Protein AF-A0A3R7PL34-F1 (afdb_monomer_lite)

Radius of gyration: 12.32 Å; chains: 1; bounding box: 27×20×32 Å

Secondary structure (DSSP, 8-state):
-EESS-GGG--EEEEETTEEEEPPEEEEETTEEEEEEEEEETTEEEEEEEEEE-S--B-HHHHHHHHHHHS---

Foldseek 3Di:
DAFPDDPVPWDWDDPDPFKTKTDWGWGDDPQAIFIAIWMDGNVDPPDIDTDDTPDDHDYSVVRVVCCVPPVPDD

Sequence (74 aa):
MKLLKKIEDMKFTKVATDTFVSEPLAMASAAGWYVGTICKNDLTTDFIEPYDRWTEYMTKEQAVEMLKEEWFIY

Structure (mmCIF, N/CA/C/O backbone):
data_AF-A0A3R7PL34-F1
#
_entry.id   AF-A0A3R7PL34-F1
#
loop_
_atom_site.group_PDB
_atom_site.id
_atom_site.type_symbol
_atom_site.label_atom_id
_atom_site.label_alt_id
_atom_site.label_comp_id
_atom_site.label_asym_id
_atom_site.label_entity_id
_atom_site.label_seq_id
_atom_site.pdbx_PDB_ins_code
_atom_site.Cartn_x
_atom_site.Cartn_y
_atom_site.Cartn_z
_atom_site.occupancy
_atom_site.B_iso_or_equiv
_atom_site.auth_seq_id
_atom_site.auth_comp_id
_atom_site.auth_asym_id
_atom_site.auth_atom_id
_atom_site.pdbx_PDB_model_num
ATOM 1 N N . MET A 1 1 ? -8.270 6.838 -5.847 1.00 83.06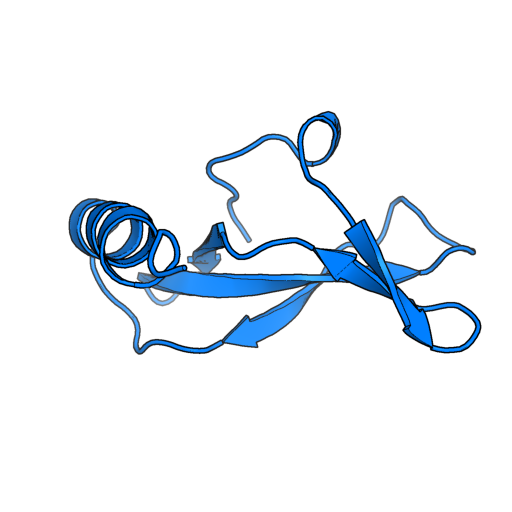 1 MET A N 1
ATOM 2 C CA . MET A 1 1 ? -7.587 6.295 -4.652 1.00 83.06 1 MET A CA 1
ATOM 3 C C . MET A 1 1 ? -7.083 7.454 -3.803 1.00 83.06 1 MET A C 1
ATOM 5 O O . MET A 1 1 ? -6.700 8.465 -4.378 1.00 83.06 1 MET A O 1
ATOM 9 N N . LYS A 1 2 ? -7.095 7.336 -2.470 1.00 89.81 2 LYS A N 1
ATOM 10 C CA . LYS A 1 2 ? -6.486 8.323 -1.559 1.00 89.81 2 LYS A CA 1
ATOM 11 C C . LYS A 1 2 ? -5.384 7.658 -0.738 1.00 89.81 2 LYS A C 1
ATOM 13 O O . LYS A 1 2 ? -5.638 6.632 -0.119 1.00 89.81 2 LYS A O 1
ATOM 18 N N . LEU A 1 3 ? -4.195 8.253 -0.723 1.00 88.69 3 LEU A N 1
ATOM 19 C CA . LEU A 1 3 ? -3.016 7.741 -0.022 1.00 88.69 3 LEU A CA 1
ATOM 20 C C . LEU A 1 3 ? -2.782 8.536 1.267 1.00 88.69 3 LEU A C 1
ATOM 22 O O . LEU A 1 3 ? -3.007 9.747 1.295 1.00 88.69 3 LEU A O 1
ATOM 26 N N . LEU A 1 4 ? -2.352 7.863 2.338 1.00 84.50 4 LEU A N 1
ATOM 27 C CA . LEU A 1 4 ? -1.953 8.529 3.587 1.00 84.50 4 LEU A CA 1
ATOM 28 C C . LEU A 1 4 ? -0.540 9.105 3.536 1.00 84.50 4 LEU A C 1
ATOM 30 O O . LEU A 1 4 ? -0.265 10.116 4.178 1.00 84.50 4 LEU A O 1
ATOM 34 N N . LYS A 1 5 ? 0.335 8.458 2.772 1.00 84.38 5 LYS A N 1
ATOM 35 C CA . LYS A 1 5 ? 1.724 8.851 2.563 1.00 84.38 5 LYS A CA 1
ATOM 36 C C . LYS A 1 5 ? 1.862 9.458 1.168 1.00 84.38 5 LYS A C 1
ATOM 38 O O . LYS A 1 5 ? 1.130 9.073 0.252 1.00 84.38 5 LYS A O 1
ATOM 43 N N . LYS A 1 6 ? 2.767 10.423 1.000 1.00 87.06 6 LYS A N 1
ATOM 44 C CA . LYS A 1 6 ? 3.099 10.926 -0.334 1.00 87.06 6 LYS A CA 1
ATOM 45 C C . LYS A 1 6 ? 3.900 9.867 -1.075 1.00 87.06 6 LYS A C 1
ATOM 47 O O . LYS A 1 6 ? 4.744 9.206 -0.482 1.00 87.06 6 LYS A O 1
ATOM 52 N N . ILE A 1 7 ? 3.652 9.742 -2.371 1.00 85.81 7 ILE A N 1
ATOM 53 C CA . ILE A 1 7 ? 4.338 8.770 -3.233 1.00 85.81 7 ILE A CA 1
ATOM 54 C C . ILE A 1 7 ? 5.856 8.987 -3.223 1.00 85.81 7 ILE A C 1
ATOM 56 O O . ILE A 1 7 ? 6.612 8.025 -3.234 1.00 85.81 7 ILE A O 1
ATOM 60 N N . GLU A 1 8 ? 6.289 10.246 -3.155 1.00 85.62 8 GLU A N 1
ATOM 61 C CA . GLU A 1 8 ? 7.696 10.671 -3.104 1.00 85.62 8 GLU A CA 1
ATOM 62 C C . GLU A 1 8 ? 8.454 10.064 -1.912 1.00 85.62 8 GLU A C 1
ATOM 64 O O . GLU A 1 8 ? 9.644 9.779 -2.005 1.00 85.62 8 GLU A O 1
ATOM 69 N N . ASP A 1 9 ? 7.744 9.832 -0.805 1.00 87.88 9 ASP A N 1
ATOM 70 C CA . ASP A 1 9 ? 8.307 9.310 0.440 1.00 87.88 9 ASP A CA 1
ATOM 71 C C . ASP A 1 9 ? 8.247 7.772 0.509 1.00 87.88 9 ASP A C 1
ATOM 73 O O . ASP A 1 9 ? 8.695 7.172 1.494 1.00 87.88 9 ASP A O 1
ATOM 77 N N . MET A 1 10 ? 7.619 7.121 -0.477 1.00 89.12 10 MET A N 1
ATOM 78 C CA . MET A 1 10 ? 7.422 5.673 -0.496 1.00 89.12 10 MET A CA 1
ATOM 79 C C . MET A 1 10 ? 8.629 4.951 -1.078 1.00 89.12 10 MET A C 1
ATOM 81 O O . MET A 1 10 ? 9.200 5.349 -2.096 1.00 89.12 10 MET A O 1
ATOM 85 N N . LYS A 1 11 ? 8.971 3.817 -0.469 1.00 91.31 11 LYS A N 1
ATOM 86 C CA . LYS A 1 11 ? 9.929 2.881 -1.061 1.00 91.31 11 LYS A CA 1
ATOM 87 C C . LYS A 1 11 ? 9.224 2.024 -2.102 1.00 91.31 11 LYS A C 1
ATOM 89 O O . LYS A 1 11 ? 8.150 1.494 -1.836 1.00 91.31 11 LYS A O 1
ATOM 94 N N . PHE A 1 12 ? 9.853 1.878 -3.262 1.00 92.00 12 PHE A N 1
ATOM 95 C CA . PHE A 1 12 ? 9.386 1.021 -4.342 1.00 92.00 12 PHE A CA 1
ATOM 96 C C . PHE A 1 12 ? 10.446 -0.026 -4.677 1.00 92.00 12 PHE A C 1
ATOM 98 O O . PHE A 1 12 ? 11.629 0.298 -4.799 1.00 92.00 12 PHE A O 1
ATOM 105 N N . THR A 1 13 ? 10.015 -1.266 -4.875 1.00 93.25 13 THR A N 1
ATOM 106 C CA . THR A 1 13 ? 10.868 -2.398 -5.244 1.00 93.25 13 THR A CA 1
ATOM 107 C C . THR A 1 13 ? 10.474 -2.905 -6.623 1.00 93.25 13 THR A C 1
ATOM 109 O O . THR A 1 13 ? 9.292 -3.054 -6.926 1.00 93.25 13 THR A O 1
ATOM 112 N N . L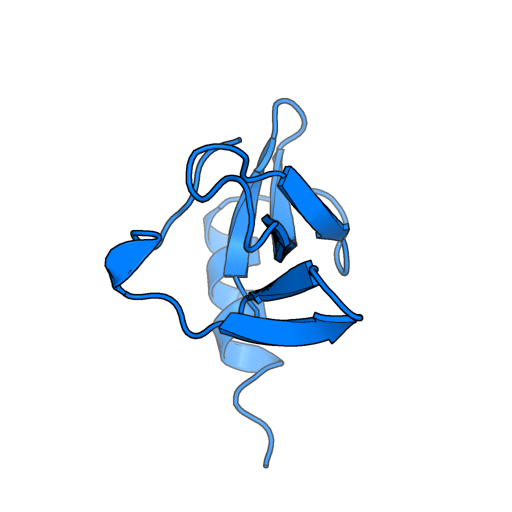YS A 1 14 ? 11.468 -3.167 -7.476 1.00 93.50 14 LYS A N 1
ATOM 113 C CA . LYS A 1 14 ? 11.247 -3.720 -8.814 1.00 93.50 14 LYS A CA 1
ATOM 114 C C . LYS A 1 14 ? 10.824 -5.187 -8.706 1.00 93.50 14 LYS A C 1
ATOM 116 O O . LYS A 1 14 ? 11.571 -5.987 -8.149 1.00 93.50 14 LYS A O 1
ATOM 121 N N . VAL A 1 15 ? 9.653 -5.528 -9.242 1.00 91.88 15 VAL A N 1
ATOM 122 C CA . VAL A 1 15 ? 9.093 -6.896 -9.214 1.00 91.88 15 VAL A CA 1
ATOM 123 C C . VAL A 1 15 ? 9.000 -7.535 -10.601 1.00 91.88 15 VAL A C 1
ATOM 125 O O . VAL A 1 15 ? 8.916 -8.754 -10.710 1.00 91.88 15 VAL A O 1
ATOM 128 N N . ALA A 1 16 ? 9.048 -6.729 -11.665 1.00 88.94 16 ALA A N 1
ATOM 129 C CA . ALA A 1 16 ? 9.089 -7.186 -13.054 1.00 88.94 16 ALA A CA 1
ATOM 130 C C . ALA A 1 16 ? 9.925 -6.226 -13.915 1.00 88.94 16 ALA A C 1
ATOM 132 O O . ALA A 1 16 ? 10.425 -5.219 -13.411 1.00 88.94 16 ALA A O 1
ATOM 133 N N . THR A 1 17 ? 10.072 -6.528 -15.211 1.00 87.06 17 THR A N 1
ATOM 134 C CA . THR A 1 17 ? 10.882 -5.752 -16.171 1.00 87.06 17 THR A CA 1
ATOM 135 C C . THR A 1 17 ? 10.632 -4.251 -16.082 1.00 87.06 17 THR A C 1
ATOM 137 O O . THR A 1 17 ? 11.600 -3.503 -15.991 1.00 87.06 17 THR A O 1
ATOM 140 N N . ASP A 1 18 ? 9.368 -3.838 -15.983 1.00 88.12 18 ASP A N 1
ATOM 141 C CA . ASP A 1 18 ? 8.979 -2.425 -15.947 1.00 88.12 18 ASP A CA 1
ATOM 142 C C . ASP A 1 18 ? 8.022 -2.110 -14.789 1.00 88.12 18 ASP A C 1
ATOM 144 O O . ASP A 1 18 ? 7.355 -1.085 -14.808 1.00 88.12 18 ASP A O 1
ATOM 148 N N . THR A 1 19 ? 7.916 -2.977 -13.777 1.00 90.00 19 THR A N 1
ATOM 149 C CA . THR A 1 19 ? 6.935 -2.821 -12.687 1.00 90.00 19 THR A CA 1
ATOM 150 C C . THR A 1 19 ? 7.622 -2.683 -11.340 1.00 90.00 19 THR A C 1
ATOM 152 O O . THR A 1 19 ? 8.427 -3.531 -10.942 1.00 90.00 19 THR A O 1
ATOM 155 N N . PHE A 1 20 ? 7.245 -1.635 -10.613 1.00 92.88 20 PHE A N 1
ATOM 156 C CA . PHE A 1 20 ? 7.693 -1.353 -9.258 1.00 92.88 20 PHE A CA 1
ATOM 157 C C . PHE A 1 20 ? 6.505 -1.359 -8.308 1.00 92.88 20 PHE A C 1
ATOM 159 O O . PHE A 1 20 ? 5.509 -0.701 -8.586 1.00 92.88 20 PHE A O 1
ATOM 166 N N . VAL A 1 21 ? 6.630 -2.048 -7.179 1.00 94.31 21 VAL A N 1
ATOM 167 C CA . VAL A 1 21 ? 5.589 -2.158 -6.148 1.00 94.31 21 VAL A CA 1
ATOM 168 C C . VAL A 1 21 ? 6.050 -1.437 -4.891 1.00 94.31 21 VAL A C 1
ATOM 170 O O . VAL A 1 21 ? 7.231 -1.485 -4.542 1.00 94.31 21 VAL A O 1
ATOM 173 N N . SER A 1 22 ? 5.144 -0.714 -4.245 1.00 93.81 22 SER A N 1
ATOM 174 C CA . SER A 1 22 ? 5.438 0.025 -3.025 1.00 93.81 22 SER A CA 1
ATOM 175 C C . SER A 1 22 ? 5.638 -0.894 -1.823 1.00 93.81 22 SER A C 1
ATOM 177 O O . SER A 1 22 ? 5.178 -2.033 -1.788 1.00 93.81 22 SER A O 1
ATOM 179 N N . GLU A 1 23 ? 6.229 -0.339 -0.773 1.00 93.00 23 GLU A N 1
ATOM 180 C CA . GLU A 1 23 ? 6.033 -0.841 0.584 1.00 93.00 23 GLU A CA 1
ATOM 181 C C . GLU A 1 23 ? 4.529 -0.893 0.961 1.00 93.00 23 GLU A C 1
ATOM 183 O O . GLU A 1 23 ? 3.711 -0.204 0.332 1.00 93.00 23 GLU A O 1
ATOM 188 N N . PRO A 1 24 ? 4.157 -1.688 1.982 1.00 93.44 24 PRO A N 1
ATOM 189 C CA . PRO A 1 24 ? 2.819 -1.688 2.566 1.00 93.44 24 PRO A CA 1
ATOM 190 C C . PRO A 1 24 ? 2.306 -0.281 2.873 1.00 93.44 24 PRO A C 1
ATOM 192 O O . PRO A 1 24 ? 3.013 0.545 3.457 1.00 93.44 24 PRO A O 1
ATOM 195 N N . LEU A 1 25 ? 1.047 -0.011 2.535 1.00 93.81 25 LEU A N 1
ATOM 196 C CA . LEU A 1 25 ? 0.403 1.252 2.868 1.00 93.81 25 LEU A CA 1
ATOM 197 C C . LEU A 1 25 ? -1.088 1.098 3.155 1.00 93.81 25 LEU A C 1
ATOM 199 O O . LEU A 1 25 ? -1.776 0.240 2.606 1.00 93.81 25 LEU A O 1
ATOM 203 N N . ALA A 1 26 ? -1.596 2.016 3.973 1.00 94.56 26 ALA A N 1
ATOM 204 C CA . ALA A 1 26 ? -3.021 2.236 4.142 1.00 94.56 26 ALA A CA 1
ATOM 205 C C . ALA A 1 26 ? -3.522 3.227 3.078 1.00 94.56 26 ALA A C 1
ATOM 207 O O . ALA A 1 26 ? -3.029 4.359 2.968 1.00 94.56 26 ALA A O 1
ATOM 208 N N . MET A 1 27 ? -4.527 2.815 2.309 1.00 94.50 27 MET A N 1
ATOM 209 C CA . MET A 1 27 ? -5.112 3.612 1.232 1.00 94.50 27 MET A CA 1
ATOM 210 C C . MET A 1 27 ? -6.632 3.470 1.172 1.00 94.50 27 MET A C 1
ATOM 212 O O . MET A 1 27 ? -7.208 2.501 1.659 1.00 94.50 27 MET A O 1
ATOM 216 N N . ALA A 1 28 ? -7.296 4.468 0.590 1.00 95.00 28 ALA A N 1
ATOM 217 C CA . ALA A 1 28 ? -8.748 4.521 0.486 1.00 95.00 28 ALA A CA 1
ATOM 218 C C . ALA A 1 28 ? -9.239 4.370 -0.958 1.00 95.00 28 ALA A C 1
ATOM 220 O O . ALA A 1 28 ? -8.697 4.967 -1.901 1.00 95.00 28 ALA A O 1
ATOM 221 N N . SER A 1 29 ? -10.333 3.627 -1.097 1.00 92.31 29 SER A N 1
ATOM 222 C CA . SER A 1 29 ? -11.184 3.555 -2.286 1.00 92.31 29 SER A CA 1
ATOM 223 C C . SER A 1 29 ? -12.552 4.195 -2.009 1.00 92.31 29 SER A C 1
ATOM 225 O O . SER A 1 29 ? -12.779 4.748 -0.934 1.00 92.31 29 SER A O 1
ATOM 227 N N . ALA A 1 30 ? -13.478 4.095 -2.967 1.00 91.81 30 ALA A N 1
ATOM 228 C CA . ALA A 1 30 ? -14.871 4.486 -2.753 1.00 91.81 30 ALA A CA 1
ATOM 229 C C . ALA A 1 30 ? -15.596 3.609 -1.710 1.00 91.81 30 ALA A C 1
ATOM 231 O O . ALA A 1 30 ? -16.548 4.074 -1.094 1.00 91.81 30 ALA A O 1
ATOM 232 N N . ALA A 1 31 ? -15.147 2.367 -1.497 1.00 92.31 31 ALA A N 1
ATOM 233 C CA . ALA A 1 31 ? -15.782 1.411 -0.587 1.00 92.31 31 ALA A CA 1
ATOM 234 C C . ALA A 1 31 ? -15.243 1.469 0.855 1.00 92.31 31 ALA A C 1
ATOM 236 O O . ALA A 1 31 ? -15.844 0.895 1.757 1.00 92.31 31 ALA A O 1
ATOM 237 N N . GLY A 1 32 ? -14.123 2.160 1.087 1.00 94.94 32 GLY A N 1
ATOM 238 C CA . GLY A 1 32 ? -13.493 2.261 2.404 1.00 94.94 32 GLY A CA 1
ATOM 239 C C . GLY A 1 32 ? -11.967 2.266 2.348 1.00 94.94 32 GLY A C 1
ATOM 240 O O . GLY A 1 32 ? -11.367 2.340 1.267 1.00 94.94 32 GLY A O 1
ATOM 241 N N . TRP A 1 33 ? -11.347 2.201 3.528 1.00 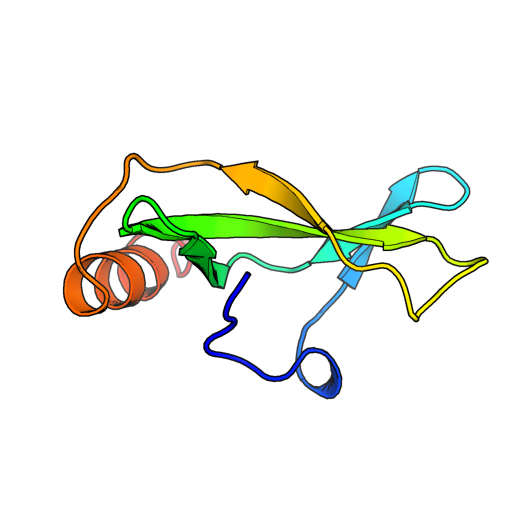96.62 33 TRP A N 1
ATOM 242 C CA . TRP A 1 33 ? -9.895 2.088 3.704 1.00 96.62 33 TRP A CA 1
ATOM 243 C C . TRP A 1 33 ? -9.462 0.628 3.754 1.00 96.62 33 TRP A C 1
ATOM 245 O O . TRP A 1 33 ? -10.260 -0.229 4.116 1.00 96.62 33 TRP A O 1
ATOM 255 N N . TYR A 1 34 ? -8.220 0.350 3.373 1.00 95.12 34 TYR A N 1
ATOM 256 C CA . TYR A 1 34 ? -7.621 -0.983 3.411 1.00 95.12 34 TYR A CA 1
ATOM 257 C C . TYR A 1 34 ? -6.091 -0.879 3.397 1.00 95.12 34 TYR A C 1
ATOM 259 O O . TYR A 1 34 ? -5.536 0.192 3.123 1.00 95.12 34 TYR A O 1
ATOM 267 N N . VAL A 1 35 ? -5.424 -1.994 3.691 1.00 94.88 35 VAL A N 1
ATOM 268 C CA . VAL A 1 35 ? -3.969 -2.147 3.613 1.00 94.88 35 VAL A CA 1
ATOM 269 C C . VAL A 1 35 ? -3.625 -2.967 2.375 1.00 94.88 35 VAL A C 1
ATOM 271 O O . VAL A 1 35 ? -4.297 -3.949 2.045 1.00 94.88 35 VAL A O 1
ATOM 274 N N . GLY A 1 36 ? -2.596 -2.534 1.661 1.00 94.12 36 GLY A N 1
ATOM 275 C CA . GLY A 1 36 ? -2.145 -3.178 0.439 1.00 94.12 36 GLY A CA 1
ATOM 276 C C . GLY A 1 36 ? -0.909 -2.500 -0.127 1.00 94.12 36 GLY A C 1
ATOM 277 O O . GLY A 1 36 ? -0.175 -1.823 0.597 1.00 94.12 36 GLY A O 1
ATOM 278 N N . THR A 1 37 ? -0.711 -2.653 -1.432 1.00 94.88 37 THR A N 1
ATOM 279 C CA . THR A 1 37 ? 0.400 -2.052 -2.178 1.00 94.88 37 THR A CA 1
ATOM 280 C C . THR A 1 37 ? -0.094 -1.385 -3.447 1.00 94.88 37 THR A C 1
ATOM 282 O O . THR A 1 37 ? -1.144 -1.727 -3.992 1.00 94.88 37 THR A O 1
ATOM 285 N N . ILE A 1 38 ? 0.673 -0.416 -3.927 1.00 94.50 38 ILE A N 1
ATOM 286 C CA . ILE A 1 38 ? 0.462 0.218 -5.226 1.00 94.50 38 ILE A CA 1
ATOM 287 C C . ILE A 1 38 ? 1.615 -0.144 -6.151 1.00 94.50 38 ILE A C 1
ATOM 289 O O . ILE A 1 38 ? 2.736 -0.366 -5.688 1.00 94.50 38 ILE A O 1
ATOM 293 N N . CYS A 1 39 ? 1.365 -0.165 -7.453 1.00 93.38 39 CYS A N 1
ATOM 294 C CA . CYS A 1 39 ? 2.423 -0.293 -8.442 1.00 93.38 39 CYS A CA 1
ATOM 295 C C . CYS A 1 39 ? 2.532 0.950 -9.323 1.00 93.38 39 CYS A C 1
ATOM 297 O O . CYS A 1 39 ? 1.604 1.755 -9.433 1.00 93.38 39 CYS A O 1
ATOM 299 N N . LYS A 1 40 ? 3.710 1.100 -9.926 1.00 91.50 40 LYS A N 1
ATOM 300 C CA . LYS A 1 40 ? 3.994 2.054 -10.997 1.00 91.50 40 LYS A CA 1
ATOM 301 C C . LYS A 1 40 ? 4.819 1.380 -12.086 1.00 91.50 40 LYS A C 1
ATOM 303 O O . LYS A 1 40 ? 5.575 0.442 -11.804 1.00 91.50 40 LYS A O 1
ATOM 308 N N . ASN A 1 41 ? 4.691 1.882 -13.309 1.00 86.19 41 ASN A N 1
ATOM 309 C CA . ASN A 1 41 ? 5.531 1.465 -14.424 1.00 86.19 41 ASN A CA 1
ATOM 310 C C . ASN A 1 41 ? 6.771 2.377 -14.529 1.00 86.19 41 ASN A C 1
ATOM 312 O O . ASN A 1 41 ? 6.653 3.585 -14.329 1.00 86.19 41 ASN A O 1
ATOM 316 N N . ASP A 1 42 ? 7.944 1.824 -14.848 1.00 76.75 42 ASP A N 1
ATOM 317 C CA . ASP A 1 42 ? 9.181 2.602 -15.073 1.00 76.75 42 ASP A CA 1
ATOM 318 C C . ASP A 1 42 ? 9.039 3.605 -16.232 1.00 76.75 42 ASP A C 1
ATOM 320 O O . ASP A 1 42 ? 9.625 4.683 -16.231 1.00 76.75 42 ASP A O 1
ATOM 324 N N . LEU A 1 43 ? 8.207 3.259 -17.217 1.00 71.62 43 LEU A N 1
ATOM 325 C CA . LEU A 1 43 ? 7.935 4.073 -18.399 1.00 71.62 43 LEU A CA 1
ATOM 326 C C . LEU A 1 43 ? 6.954 5.218 -18.115 1.00 71.62 43 LEU A C 1
ATOM 328 O O . LEU A 1 43 ? 6.901 6.182 -18.876 1.00 71.62 43 LEU A O 1
ATOM 332 N N . THR A 1 44 ? 6.171 5.120 -17.036 1.00 64.44 44 THR A N 1
ATOM 333 C CA . THR A 1 44 ? 5.162 6.118 -16.666 1.00 64.44 44 THR A CA 1
ATOM 334 C C . THR A 1 44 ? 5.077 6.252 -15.148 1.00 64.44 44 THR A C 1
ATOM 336 O O . THR A 1 44 ? 4.287 5.573 -14.490 1.00 64.44 44 THR A O 1
ATOM 339 N N . THR A 1 45 ? 5.840 7.184 -1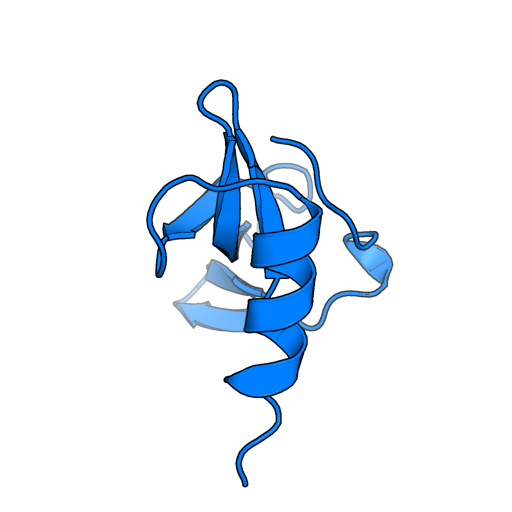4.577 1.00 61.81 45 THR A N 1
ATOM 340 C CA . THR A 1 45 ? 5.716 7.561 -13.157 1.00 61.81 45 THR A CA 1
ATOM 341 C C . THR A 1 45 ? 4.359 8.170 -12.800 1.00 61.81 45 THR A C 1
ATOM 343 O O . THR A 1 45 ? 4.000 8.182 -11.626 1.00 61.81 45 THR A O 1
ATOM 346 N N . ASP A 1 46 ? 3.603 8.644 -13.794 1.00 68.19 46 ASP A N 1
ATOM 347 C CA . ASP A 1 46 ? 2.313 9.315 -13.595 1.00 68.19 46 ASP A CA 1
ATOM 348 C C . ASP A 1 46 ? 1.133 8.349 -13.411 1.00 68.19 46 ASP A C 1
ATOM 350 O O . ASP A 1 46 ? 0.044 8.773 -13.020 1.00 68.19 46 ASP A O 1
ATOM 354 N N . PHE A 1 47 ? 1.333 7.052 -13.669 1.00 80.19 47 PHE A N 1
ATOM 355 C CA . PHE A 1 47 ? 0.305 6.031 -13.485 1.00 80.19 47 PHE A CA 1
ATOM 356 C C . PHE A 1 47 ? 0.609 5.180 -12.258 1.00 80.19 47 PHE A C 1
ATOM 358 O O . PHE A 1 47 ? 1.542 4.378 -12.243 1.00 80.19 47 PHE A O 1
ATOM 365 N N . ILE A 1 48 ? -0.203 5.387 -11.223 1.00 89.25 48 ILE A N 1
ATOM 366 C CA . ILE A 1 48 ? -0.153 4.640 -9.972 1.00 89.25 48 ILE A CA 1
ATOM 367 C C . ILE A 1 48 ? -1.511 4.006 -9.745 1.00 89.25 48 ILE A C 1
ATOM 369 O O . ILE A 1 48 ? -2.534 4.696 -9.700 1.00 89.25 48 ILE A O 1
ATOM 373 N N . GLU A 1 49 ? -1.505 2.700 -9.537 1.00 90.94 49 GLU A N 1
ATOM 374 C CA . GLU A 1 49 ? -2.712 1.918 -9.325 1.00 90.94 49 GLU A CA 1
ATOM 375 C C . GLU A 1 49 ? -2.549 0.939 -8.157 1.00 90.94 49 GLU A C 1
ATOM 377 O O . GLU 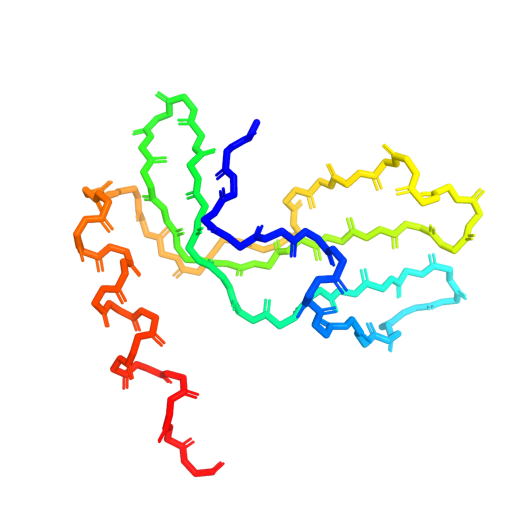A 1 49 ? -1.422 0.598 -7.786 1.00 90.94 49 GLU A O 1
ATOM 382 N N . PRO A 1 50 ? -3.658 0.514 -7.525 1.00 92.38 50 PRO A N 1
ATOM 383 C CA . PRO A 1 50 ? -3.626 -0.584 -6.569 1.00 92.38 50 PRO A CA 1
ATOM 384 C C . PRO A 1 50 ? -3.042 -1.841 -7.220 1.00 92.38 50 PR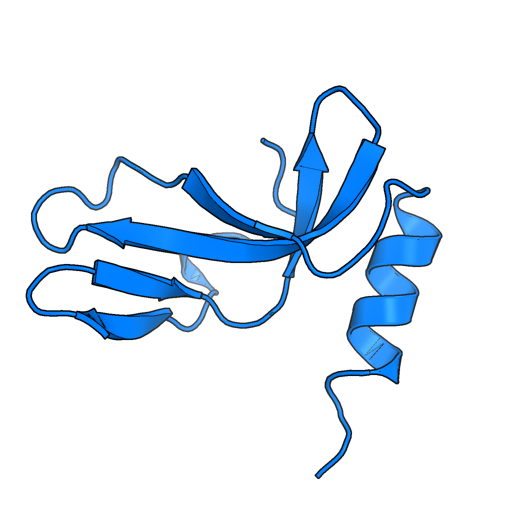O A C 1
ATOM 386 O O . PRO A 1 50 ? -3.486 -2.237 -8.294 1.00 92.38 50 PRO A O 1
ATOM 389 N N . TYR A 1 51 ? -2.080 -2.464 -6.550 1.00 92.75 51 TYR A N 1
ATOM 390 C CA . TYR A 1 51 ? -1.470 -3.718 -6.977 1.00 92.75 51 TYR A CA 1
ATOM 391 C C . TYR A 1 51 ? -2.089 -4.889 -6.215 1.00 92.75 51 TYR A C 1
ATOM 393 O O . TYR A 1 51 ? -2.751 -5.728 -6.816 1.00 92.75 51 TYR A O 1
ATOM 401 N N . ASP A 1 52 ? -1.979 -4.871 -4.884 1.00 92.38 52 ASP A N 1
ATOM 402 C CA . ASP A 1 52 ? -2.608 -5.858 -4.010 1.00 92.38 52 ASP A CA 1
ATOM 403 C C . ASP A 1 52 ? -3.484 -5.200 -2.942 1.00 92.38 52 ASP A C 1
ATOM 405 O O . ASP A 1 52 ? -3.195 -4.111 -2.434 1.00 92.38 52 ASP A O 1
ATOM 409 N N . ARG A 1 53 ? -4.542 -5.918 -2.554 1.00 93.44 53 ARG A N 1
ATOM 410 C CA . ARG A 1 53 ? -5.364 -5.641 -1.373 1.00 93.44 53 ARG A CA 1
ATOM 411 C C . ARG A 1 53 ? -5.238 -6.820 -0.419 1.00 93.44 53 ARG A C 1
ATOM 413 O O . ARG A 1 53 ? -5.665 -7.921 -0.754 1.00 93.44 53 ARG A O 1
ATOM 420 N N . TRP A 1 54 ? -4.695 -6.578 0.767 1.00 92.75 54 TRP A N 1
ATOM 421 C CA . TRP A 1 54 ? -4.469 -7.630 1.763 1.00 92.75 54 TRP A CA 1
ATOM 422 C C . TRP A 1 54 ? -5.548 -7.685 2.835 1.00 92.75 54 TRP A C 1
ATOM 424 O O . TRP A 1 54 ? -5.672 -8.689 3.528 1.00 92.75 54 TRP A O 1
ATOM 434 N N . THR A 1 55 ? -6.352 -6.629 2.956 1.00 93.00 55 THR A N 1
ATOM 435 C CA . THR A 1 55 ? -7.409 -6.553 3.961 1.00 93.00 55 THR A CA 1
ATOM 436 C C . THR A 1 55 ? -8.760 -6.181 3.364 1.00 93.00 55 THR A C 1
ATOM 438 O O . THR A 1 55 ? -8.860 -5.565 2.297 1.00 93.00 55 THR A O 1
ATOM 441 N N . GLU A 1 56 ? -9.825 -6.566 4.066 1.00 94.56 56 GLU A N 1
ATOM 442 C CA . GLU A 1 56 ? -11.171 -6.093 3.756 1.00 94.56 56 GLU A CA 1
ATOM 443 C C . GLU A 1 56 ? -11.325 -4.592 4.018 1.00 94.56 56 GLU A C 1
ATOM 445 O O . GLU A 1 56 ? -10.502 -3.971 4.687 1.00 94.56 56 GLU A O 1
ATOM 450 N N . TYR A 1 57 ? -12.379 -3.983 3.472 1.00 96.31 57 TYR A N 1
ATOM 451 C CA . TYR A 1 57 ? -12.617 -2.563 3.715 1.00 96.31 57 TYR A CA 1
ATOM 452 C C . TYR A 1 57 ? -12.964 -2.291 5.180 1.00 96.31 57 TYR A C 1
ATOM 454 O O . TYR A 1 57 ? -13.732 -3.017 5.809 1.00 96.31 57 TYR A O 1
ATOM 462 N N . MET A 1 58 ? -12.411 -1.205 5.704 1.00 96.00 58 MET A N 1
ATOM 463 C CA . MET A 1 58 ? -12.477 -0.829 7.113 1.00 96.00 58 MET A CA 1
ATOM 464 C C . MET A 1 58 ? -12.420 0.694 7.281 1.00 96.00 58 MET A C 1
ATOM 466 O O . MET A 1 58 ? -12.358 1.450 6.299 1.00 96.00 58 MET A O 1
ATOM 470 N N . THR A 1 59 ? -12.439 1.166 8.530 1.00 96.25 59 THR A N 1
ATOM 471 C CA . THR A 1 59 ? -12.217 2.587 8.816 1.00 96.25 59 THR A CA 1
ATOM 472 C C . THR A 1 59 ? -10.754 2.975 8.611 1.00 96.25 59 THR A C 1
ATOM 474 O O . THR A 1 59 ? -9.847 2.140 8.588 1.00 96.25 59 THR A O 1
ATOM 477 N N . LYS A 1 60 ? -10.505 4.279 8.476 1.00 95.19 60 LYS A N 1
ATOM 478 C CA . LYS A 1 60 ? -9.144 4.807 8.348 1.00 95.19 60 LYS A CA 1
ATOM 479 C C . LYS A 1 60 ? -8.279 4.411 9.544 1.00 95.19 60 LYS A C 1
ATOM 481 O O . LYS A 1 60 ? -7.123 4.043 9.370 1.00 95.19 60 LYS A O 1
ATOM 486 N N . GLU A 1 61 ? -8.841 4.513 10.741 1.00 95.12 61 GLU A N 1
ATOM 487 C CA . GLU A 1 61 ? -8.162 4.246 12.006 1.00 95.12 61 GLU A CA 1
ATOM 488 C C . GLU A 1 61 ? -7.746 2.776 12.086 1.00 95.12 61 GLU A C 1
ATOM 490 O O . GLU A 1 61 ? -6.601 2.492 12.420 1.00 95.12 61 GLU A O 1
ATOM 495 N N . GLN A 1 62 ? -8.634 1.863 11.677 1.00 94.81 62 GLN A N 1
ATOM 496 C CA . GLN A 1 62 ? -8.339 0.431 11.609 1.00 94.81 62 GLN A CA 1
ATOM 497 C C . GLN A 1 62 ? -7.222 0.126 10.604 1.00 94.81 62 GLN A C 1
ATOM 499 O O . GLN A 1 62 ? -6.298 -0.609 10.935 1.00 94.81 62 GLN A O 1
ATOM 504 N N . ALA A 1 63 ? -7.257 0.729 9.410 1.00 94.06 63 ALA A N 1
ATOM 505 C CA . ALA A 1 63 ? -6.225 0.504 8.394 1.00 94.06 63 ALA A CA 1
ATOM 506 C C . ALA A 1 63 ? -4.851 1.031 8.837 1.00 94.06 63 ALA A C 1
ATOM 508 O O . ALA A 1 63 ? -3.826 0.405 8.571 1.00 94.06 63 ALA A O 1
ATOM 509 N N . VAL A 1 64 ? -4.823 2.178 9.523 1.00 92.44 64 VAL A N 1
ATOM 510 C CA . VAL A 1 64 ? -3.593 2.741 10.099 1.00 92.44 64 VAL A CA 1
ATOM 511 C C . VAL A 1 64 ? -3.049 1.857 11.214 1.00 92.44 64 VAL A C 1
ATOM 513 O O . VAL A 1 64 ? -1.835 1.697 11.299 1.00 92.44 64 VAL A O 1
ATOM 516 N N . GLU A 1 65 ? -3.914 1.302 12.059 1.00 92.50 65 GLU A N 1
ATOM 517 C CA . GLU A 1 65 ? -3.482 0.435 13.154 1.00 92.50 65 GLU A CA 1
ATOM 518 C C . GLU A 1 65 ? -2.935 -0.899 12.640 1.00 92.50 65 GLU A C 1
ATOM 520 O O . GLU A 1 65 ? -1.815 -1.266 12.983 1.00 92.50 65 GLU A O 1
ATOM 525 N N . MET A 1 66 ? -3.635 -1.545 11.702 1.00 91.12 66 MET A N 1
ATOM 526 C CA . MET A 1 66 ? -3.159 -2.776 11.055 1.00 91.12 66 MET A CA 1
ATOM 527 C C . MET A 1 66 ? -1.797 -2.605 10.380 1.00 91.12 66 MET A C 1
ATOM 529 O O . MET A 1 66 ? -0.942 -3.484 10.466 1.00 91.12 66 MET A O 1
ATOM 533 N N . LEU A 1 67 ? -1.563 -1.458 9.735 1.00 89.81 67 LEU A N 1
ATOM 534 C CA . LEU A 1 67 ? -0.270 -1.176 9.117 1.00 89.81 67 LEU A CA 1
ATOM 535 C C . LEU A 1 67 ? 0.878 -1.137 10.148 1.00 89.81 67 LEU A C 1
ATOM 537 O O . LEU A 1 67 ? 2.003 -1.489 9.806 1.00 89.81 67 LEU A O 1
ATOM 541 N N . LYS A 1 68 ? 0.614 -0.722 11.396 1.00 84.88 68 LYS A N 1
ATOM 542 C CA . LYS A 1 68 ? 1.618 -0.705 12.475 1.00 84.88 68 LYS A CA 1
ATOM 543 C C . LYS A 1 68 ? 1.827 -2.080 13.108 1.00 84.88 68 LYS A C 1
ATOM 545 O O . LYS A 1 68 ? 2.951 -2.390 13.483 1.00 84.88 68 LYS A O 1
ATOM 550 N N . GLU A 1 69 ? 0.765 -2.864 13.270 1.00 72.56 69 GLU A N 1
ATOM 551 C CA . GLU A 1 69 ? 0.832 -4.139 13.993 1.00 72.56 69 GLU A CA 1
ATOM 552 C C . GLU A 1 69 ? 1.412 -5.277 13.141 1.00 72.56 69 GLU A C 1
ATOM 554 O O . GLU A 1 69 ? 2.201 -6.070 13.651 1.00 72.56 69 GLU A O 1
ATOM 559 N N . GLU A 1 70 ? 1.082 -5.349 11.846 1.00 61.75 70 GLU A N 1
ATOM 560 C CA . GLU A 1 70 ? 1.441 -6.517 11.021 1.00 61.75 70 GLU A CA 1
ATOM 561 C C . GLU A 1 70 ? 2.755 -6.380 10.237 1.00 61.75 70 GLU A C 1
ATOM 563 O O . GLU A 1 70 ? 3.327 -7.384 9.819 1.00 61.75 70 GLU A O 1
ATOM 568 N N . TRP A 1 71 ? 3.279 -5.163 10.062 1.00 58.44 71 TRP A N 1
ATOM 569 C CA . TRP A 1 71 ? 4.423 -4.906 9.168 1.00 58.44 71 TRP A CA 1
ATOM 570 C C . TRP A 1 71 ? 5.701 -4.458 9.896 1.00 58.44 71 TRP A C 1
ATOM 572 O O . TRP A 1 71 ? 6.695 -4.129 9.252 1.00 58.44 71 TRP A O 1
ATOM 582 N N . PHE A 1 72 ? 5.694 -4.491 11.235 1.00 46.22 72 PHE A N 1
ATOM 583 C CA . PHE A 1 72 ? 6.864 -4.298 12.110 1.00 46.22 72 PHE A CA 1
ATOM 584 C C . PHE A 1 72 ? 7.355 -5.609 12.755 1.00 46.22 72 PHE A C 1
ATOM 586 O O . PHE A 1 72 ? 7.997 -5.588 13.806 1.00 46.22 72 PHE A O 1
ATOM 593 N N . ILE A 1 73 ? 7.065 -6.761 12.145 1.00 39.41 73 ILE A N 1
ATOM 594 C CA . ILE A 1 73 ? 7.518 -8.063 12.642 1.00 39.41 73 ILE A CA 1
ATOM 595 C C . ILE A 1 73 ? 8.690 -8.567 11.777 1.00 39.41 73 ILE A C 1
ATOM 597 O O . ILE A 1 73 ? 8.479 -9.063 10.675 1.00 39.41 73 ILE A O 1
ATOM 601 N N . TYR A 1 74 ? 9.888 -8.446 12.375 1.00 36.22 74 TYR A N 1
ATOM 602 C CA . TYR A 1 74 ? 11.235 -8.956 12.032 1.00 36.22 74 TYR A CA 1
ATOM 603 C C . TYR A 1 74 ? 12.028 -8.328 10.875 1.00 36.22 74 TYR A C 1
ATOM 605 O O . TYR A 1 74 ? 11.744 -8.601 9.691 1.00 36.22 74 TYR A O 1
#

pLDDT: mean 86.86, std 12.82, range [36.22, 96.62]